Protein AF-A0A210R2Z9-F1 (afdb_monomer)

Solvent-accessible surface area (backbone atoms only — not comparable to full-atom values): 6182 Å² total; per-residue (Å²): 119,83,46,81,47,79,49,79,50,84,52,80,44,80,46,80,54,42,35,41,40,41,39,43,32,67,31,43,36,40,41,4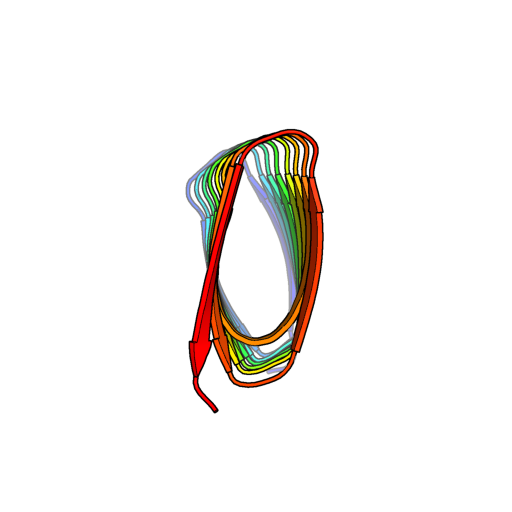2,39,45,37,40,39,41,41,40,30,61,28,41,40,40,39,40,42,40,42,40,40,39,40,40,30,63,29,44,38,39,39,40,38,41,37,40,40,40,41,41,30,63,30,44,38,40,40,40,38,38,40,41,41,40,40,39,30,56,31,40,38,40,38,40,38,45,34,44,40,38,40,39,31,51,33,41,38,41,38,39,35,32,85,49,82,45,79,49,67,76,65,45,81,45,80,46,77,54,131

Foldseek 3Di:
DADEDEDEDADEDEDDDEHEYEYEYAEEYEYEYEYEYEYEYAEEYDYDYEYEYEYEYAEEYDDDYEEEYEYEYAYEYADDYEYEYEYEYAEEYHDEYEYEYEYEYAEEYDDEYEDYYDYDYNYYDDYDYDD

Mean predicted aligned error: 5.9 Å

Secondary structure (DSSP, 8-state):
--EEEEEEESS-EEEEEEEEEEEEESS-EEEEEEEEEEEEESS-EEEEEEEEEEEEESS-EEEEEEEEEEEEESS-EEEEEEEEEEEEESS-EEEEEEEEEEEEESSEEEEEEEEEEEEEESSEEEEEEE-

Organism: Mizuhopecten yessoensis (NCBI:txid6573)

Nearest PDB structures (foldseek):
  4opw-assembly2_B  TM=4.177E-01  e=5.228E+00  Parabacteroides merdae ATCC 43184

Sequence (131 aa):
MVGWVFILTADIIHIFMLGWVSILTEDIIHIFMLGWVSILTEDIIHSFMLGWVSILTEDIIHIFMVGLVFILTEDTIHIFMVGWVFILTEDIVHIFMVGLVSILTEDIIHIFMVRWVSILTEEIIHIFMVR

pLDDT: mean 84.43, std 6.87, range [45.28, 92.56]

Structure (mmCIF, N/CA/C/O backbone):
data_AF-A0A210R2Z9-F1
#
_entry.id   AF-A0A210R2Z9-F1
#
loop_
_atom_site.group_PDB
_atom_site.id
_atom_site.type_symbol
_atom_site.label_atom_id
_atom_site.label_alt_id
_atom_site.label_comp_id
_atom_site.label_asym_id
_atom_site.label_entity_id
_atom_site.label_seq_id
_atom_site.pdbx_PDB_ins_code
_atom_site.Cartn_x
_atom_site.Cartn_y
_atom_site.Cartn_z
_atom_site.occupancy
_atom_site.B_iso_or_equiv
_atom_site.auth_seq_id
_atom_site.auth_comp_id
_atom_site.auth_asym_id
_atom_site.auth_atom_id
_atom_site.pdbx_PDB_model_num
ATOM 1 N N . MET A 1 1 ? 16.413 -5.250 -19.872 1.00 45.28 1 MET A N 1
ATOM 2 C CA . MET A 1 1 ? 17.478 -4.758 -18.974 1.00 45.28 1 MET A CA 1
ATOM 3 C C . MET A 1 1 ? 16.998 -4.983 -17.556 1.00 45.28 1 MET A C 1
ATOM 5 O O . MET A 1 1 ? 15.884 -4.577 -17.272 1.00 45.28 1 MET A O 1
ATOM 9 N N . VAL A 1 2 ? 17.776 -5.675 -16.723 1.00 51.97 2 VAL A N 1
ATOM 10 C CA . VAL A 1 2 ? 17.553 -5.694 -15.270 1.00 51.97 2 VAL A CA 1
ATOM 11 C C . VAL A 1 2 ? 18.365 -4.525 -14.728 1.00 51.97 2 VAL A C 1
ATOM 13 O O . VAL A 1 2 ? 19.589 -4.541 -14.841 1.00 51.97 2 VAL A O 1
ATOM 16 N N . GLY A 1 3 ? 17.685 -3.476 -14.274 1.00 64.12 3 GLY A N 1
ATOM 17 C CA . GLY A 1 3 ? 18.310 -2.274 -13.723 1.00 64.12 3 GLY A CA 1
ATOM 18 C C . GLY A 1 3 ? 18.114 -2.184 -12.214 1.00 64.12 3 GLY A C 1
ATOM 19 O O . GLY A 1 3 ? 17.105 -2.662 -11.696 1.00 64.12 3 GLY A O 1
ATOM 20 N N . TRP A 1 4 ? 19.084 -1.567 -11.542 1.00 75.06 4 TRP A N 1
ATOM 21 C CA . TRP A 1 4 ? 18.956 -1.060 -10.179 1.00 75.06 4 TRP A CA 1
ATOM 22 C C . TRP A 1 4 ? 18.870 0.457 -10.271 1.00 75.06 4 TRP A C 1
ATOM 24 O O . TRP A 1 4 ? 19.722 1.072 -10.915 1.00 75.06 4 TRP A O 1
ATOM 34 N N . VAL A 1 5 ? 17.848 1.047 -9.661 1.00 78.69 5 VAL A N 1
ATOM 35 C CA . VAL A 1 5 ? 17.663 2.500 -9.634 1.00 78.69 5 VAL A CA 1
ATOM 36 C C . VAL A 1 5 ? 17.379 2.938 -8.201 1.00 78.69 5 VAL A C 1
ATOM 38 O O . VAL A 1 5 ? 16.542 2.345 -7.520 1.00 78.69 5 VAL A O 1
ATOM 41 N N . PHE A 1 6 ? 18.097 3.972 -7.766 1.00 81.25 6 PHE A N 1
ATOM 42 C CA . PHE A 1 6 ? 17.870 4.688 -6.515 1.00 81.25 6 PHE A CA 1
ATOM 43 C C . PHE A 1 6 ? 17.577 6.151 -6.849 1.00 81.25 6 PHE A C 1
ATOM 45 O O . PHE A 1 6 ? 18.332 6.756 -7.614 1.00 81.25 6 PHE A O 1
ATOM 52 N N . ILE A 1 7 ? 16.481 6.693 -6.319 1.00 79.50 7 ILE A N 1
ATOM 53 C CA . ILE A 1 7 ? 16.015 8.060 -6.588 1.00 79.50 7 ILE A CA 1
ATOM 54 C C . ILE A 1 7 ? 15.794 8.778 -5.254 1.00 79.50 7 ILE A C 1
ATOM 56 O O . ILE A 1 7 ? 15.165 8.219 -4.358 1.00 79.50 7 ILE A O 1
ATOM 60 N N . LEU A 1 8 ? 16.314 10.007 -5.163 1.00 76.56 8 LEU A N 1
ATOM 61 C CA . LEU A 1 8 ? 16.109 10.948 -4.062 1.00 76.56 8 LEU A CA 1
ATOM 62 C C . LEU A 1 8 ? 15.778 12.323 -4.652 1.00 76.56 8 LEU A C 1
ATOM 64 O O . LEU A 1 8 ? 16.665 12.941 -5.247 1.00 76.56 8 LEU A O 1
ATOM 68 N N . THR A 1 9 ? 14.529 12.777 -4.532 1.00 73.31 9 THR A N 1
ATOM 69 C CA . THR A 1 9 ? 14.072 14.072 -5.078 1.00 73.31 9 THR A CA 1
ATOM 70 C C . THR A 1 9 ? 12.947 14.686 -4.244 1.00 73.31 9 THR A C 1
ATOM 72 O O . THR A 1 9 ? 12.256 13.966 -3.524 1.00 73.31 9 THR A O 1
ATOM 75 N N . ALA A 1 10 ? 12.753 15.996 -4.413 1.00 68.31 10 ALA A N 1
ATOM 76 C CA . ALA A 1 10 ? 11.600 16.759 -3.934 1.00 68.31 10 ALA A CA 1
ATOM 77 C C . ALA A 1 10 ? 10.797 17.299 -5.144 1.00 68.31 10 ALA A C 1
ATOM 79 O O . ALA A 1 10 ? 10.711 18.503 -5.360 1.00 68.31 10 ALA A O 1
ATOM 80 N N . ASP A 1 11 ? 10.357 16.387 -6.019 1.00 78.19 11 ASP A N 1
ATOM 81 C CA . ASP A 1 11 ? 9.595 16.694 -7.236 1.00 78.19 11 ASP A CA 1
ATOM 82 C C . ASP A 1 11 ? 8.745 15.475 -7.653 1.00 78.19 11 ASP A C 1
ATOM 84 O O . ASP A 1 11 ? 8.976 14.351 -7.206 1.00 78.19 11 ASP A O 1
ATOM 88 N N . ILE A 1 12 ? 7.834 15.664 -8.618 1.00 80.50 12 ILE A N 1
ATOM 89 C CA . ILE A 1 12 ? 7.023 14.583 -9.204 1.00 80.50 12 ILE A CA 1
ATOM 90 C C . ILE A 1 12 ? 7.895 13.562 -9.951 1.00 80.50 12 ILE A C 1
ATOM 92 O O . ILE A 1 12 ? 8.551 13.882 -10.950 1.00 80.50 12 ILE A O 1
ATOM 96 N N . ILE A 1 13 ? 7.785 12.288 -9.568 1.00 80.50 13 ILE A N 1
ATOM 97 C CA . ILE A 1 13 ? 8.538 11.188 -10.179 1.00 80.50 13 ILE A CA 1
ATOM 98 C C . ILE A 1 13 ? 7.629 10.281 -11.017 1.00 80.50 13 ILE A C 1
ATOM 100 O O . ILE A 1 13 ? 6.585 9.815 -10.564 1.00 80.50 13 ILE A O 1
ATOM 104 N N . HIS A 1 14 ? 8.077 9.951 -12.233 1.00 81.44 14 HIS A N 1
ATOM 105 C CA . HIS A 1 14 ? 7.500 8.885 -13.056 1.00 81.44 14 HIS A CA 1
ATOM 106 C C . HIS A 1 14 ? 8.548 7.808 -13.334 1.00 81.44 14 HIS A C 1
ATOM 108 O O . HIS A 1 14 ? 9.609 8.099 -13.888 1.00 81.44 14 HIS A O 1
ATOM 114 N N . ILE A 1 15 ? 8.247 6.555 -12.991 1.00 81.19 15 ILE A N 1
ATOM 115 C CA . ILE A 1 15 ? 9.170 5.428 -13.172 1.00 81.19 15 ILE A CA 1
ATOM 116 C C . ILE A 1 15 ? 8.525 4.342 -14.026 1.00 81.19 15 ILE A C 1
ATOM 118 O O . ILE A 1 15 ? 7.437 3.856 -13.723 1.00 81.19 15 ILE A O 1
ATOM 122 N N . PHE A 1 16 ? 9.249 3.917 -15.064 1.00 83.69 16 PHE A N 1
ATOM 123 C CA . PHE A 1 16 ? 8.913 2.765 -15.897 1.00 83.69 16 PHE A CA 1
ATOM 124 C C . PHE A 1 16 ? 10.133 1.854 -16.031 1.00 83.69 16 PHE A C 1
ATOM 126 O O . PHE A 1 16 ? 11.059 2.183 -16.773 1.00 83.69 16 PHE A O 1
ATOM 133 N N . MET A 1 17 ? 10.177 0.726 -15.315 1.00 78.88 17 MET A N 1
ATOM 134 C CA . MET A 1 17 ? 11.341 -0.173 -15.360 1.00 78.88 17 MET A CA 1
ATOM 135 C C . MET A 1 17 ? 10.992 -1.660 -15.166 1.00 78.88 17 MET A C 1
ATOM 137 O O . MET A 1 17 ? 9.903 -2.056 -14.750 1.00 78.88 17 MET A O 1
ATOM 141 N N . LEU A 1 18 ? 11.984 -2.502 -15.466 1.00 82.00 18 LEU A N 1
ATOM 142 C CA . LEU A 1 18 ? 12.020 -3.923 -15.133 1.00 82.00 18 LEU A CA 1
ATOM 143 C C . LEU A 1 18 ? 13.199 -4.171 -14.186 1.00 82.00 18 LEU A C 1
ATOM 145 O O . LEU A 1 18 ? 14.346 -3.873 -14.530 1.00 82.00 18 LEU A O 1
ATOM 149 N N . GLY A 1 19 ? 12.928 -4.730 -13.009 1.00 83.50 19 GLY A N 1
ATOM 150 C CA . GLY A 1 19 ? 13.953 -4.994 -11.999 1.00 83.50 19 GLY A CA 1
ATOM 151 C C . GLY A 1 19 ? 13.636 -4.377 -10.643 1.00 83.50 19 GLY A C 1
ATOM 152 O O . GLY A 1 19 ? 12.510 -4.492 -10.166 1.00 83.50 19 GLY A O 1
ATOM 153 N N . TRP A 1 20 ? 14.656 -3.800 -10.011 1.00 84.81 20 TRP A N 1
ATOM 154 C CA . TRP A 1 20 ? 14.604 -3.328 -8.629 1.00 84.81 20 TRP A CA 1
ATOM 155 C C . TRP A 1 20 ? 14.677 -1.805 -8.565 1.00 84.81 20 TRP A C 1
ATOM 157 O O . TRP A 1 20 ? 15.543 -1.193 -9.198 1.00 84.81 20 TRP A O 1
ATOM 167 N N . VAL A 1 21 ? 13.794 -1.208 -7.768 1.00 84.62 21 VAL A N 1
ATOM 168 C CA . VAL A 1 21 ? 13.733 0.240 -7.538 1.00 84.62 21 VAL A CA 1
ATOM 169 C C . VAL A 1 21 ? 13.587 0.524 -6.045 1.00 84.62 21 VAL A C 1
ATOM 171 O O . VAL A 1 21 ? 12.811 -0.136 -5.353 1.00 84.62 21 VAL A O 1
ATOM 174 N N . SER A 1 22 ? 14.333 1.517 -5.566 1.00 86.00 22 SER A N 1
ATOM 175 C CA . SER A 1 22 ? 14.165 2.112 -4.239 1.00 86.00 22 SER A CA 1
ATOM 176 C C . SER A 1 22 ? 14.000 3.623 -4.385 1.00 86.00 22 SER A C 1
ATOM 178 O O . SER A 1 22 ? 14.778 4.256 -5.106 1.00 86.00 22 SER A O 1
ATOM 180 N N . ILE A 1 23 ? 12.969 4.182 -3.754 1.00 81.94 23 ILE A N 1
ATOM 181 C CA . ILE A 1 23 ? 12.598 5.597 -3.869 1.00 81.94 23 ILE A CA 1
ATOM 182 C C . ILE A 1 23 ? 12.451 6.180 -2.470 1.00 81.94 23 ILE A C 1
ATOM 184 O O . ILE A 1 23 ? 11.783 5.585 -1.624 1.00 81.94 23 ILE A O 1
ATOM 188 N N . LEU A 1 24 ? 13.060 7.346 -2.272 1.00 81.81 24 LEU A N 1
ATOM 189 C CA . LEU A 1 24 ? 12.847 8.222 -1.129 1.00 81.81 24 LEU A CA 1
ATOM 190 C C . LEU A 1 24 ? 12.459 9.607 -1.657 1.00 81.81 24 LEU A C 1
ATOM 192 O O . LEU A 1 24 ? 13.229 10.190 -2.421 1.00 81.81 24 LEU A O 1
ATOM 196 N N . THR A 1 25 ? 11.282 10.119 -1.306 1.00 74.62 25 THR A N 1
ATOM 197 C CA . THR A 1 25 ? 10.808 11.417 -1.820 1.00 74.62 25 THR A CA 1
ATOM 198 C C . THR A 1 25 ? 9.748 12.051 -0.928 1.00 74.62 25 THR A C 1
ATOM 200 O O . THR A 1 25 ? 9.008 11.344 -0.256 1.00 74.62 25 THR A O 1
ATOM 203 N N . GLU A 1 26 ? 9.659 13.372 -0.959 1.00 73.56 26 GLU A N 1
ATOM 204 C CA . GLU A 1 26 ? 8.656 14.174 -0.246 1.00 73.56 26 GLU A CA 1
ATOM 205 C C . GLU A 1 26 ? 7.500 14.590 -1.188 1.00 73.56 26 GLU A C 1
ATOM 207 O O . GLU A 1 26 ? 6.853 15.590 -0.929 1.00 73.56 26 GLU A O 1
ATOM 212 N N . ASP A 1 27 ? 7.276 13.875 -2.308 1.00 78.19 27 ASP A N 1
ATOM 213 C CA . ASP A 1 27 ? 6.347 14.289 -3.378 1.00 78.19 27 ASP A CA 1
ATOM 214 C C . ASP A 1 27 ? 5.603 13.127 -4.070 1.00 78.19 27 ASP A C 1
ATOM 216 O O . ASP A 1 27 ? 5.859 11.943 -3.849 1.00 78.19 27 ASP A O 1
ATOM 220 N N . ILE A 1 28 ? 4.711 13.480 -5.007 1.00 81.50 28 ILE A N 1
ATOM 221 C CA . ILE A 1 28 ? 3.870 12.556 -5.780 1.00 81.50 28 ILE A CA 1
ATOM 222 C C . ILE A 1 28 ? 4.684 11.590 -6.658 1.00 81.50 28 ILE A C 1
ATOM 224 O O . ILE A 1 28 ? 5.413 11.986 -7.579 1.00 81.50 28 ILE A O 1
ATOM 228 N N . ILE A 1 29 ? 4.414 10.293 -6.501 1.00 82.00 29 ILE A N 1
ATOM 229 C CA . ILE A 1 29 ? 5.065 9.217 -7.255 1.00 82.00 29 ILE A CA 1
ATOM 230 C C . ILE A 1 29 ? 4.081 8.460 -8.149 1.00 82.00 29 ILE A C 1
ATOM 232 O O . ILE A 1 29 ? 3.046 7.971 -7.699 1.00 82.00 29 ILE A O 1
ATOM 236 N N . HIS A 1 30 ? 4.470 8.252 -9.410 1.00 83.38 30 HIS A N 1
ATOM 237 C CA . HIS A 1 30 ? 3.812 7.326 -10.332 1.00 83.38 30 HIS A CA 1
ATOM 238 C C . HIS A 1 30 ? 4.769 6.214 -10.765 1.00 83.38 30 HIS A C 1
ATOM 240 O O . HIS A 1 30 ? 5.814 6.468 -11.371 1.00 83.38 30 HIS A O 1
ATOM 246 N N . ILE A 1 31 ? 4.401 4.959 -10.505 1.00 82.75 31 ILE A N 1
ATOM 247 C CA . ILE A 1 31 ? 5.243 3.797 -10.818 1.00 82.75 31 ILE A CA 1
ATOM 248 C C . ILE A 1 31 ? 4.500 2.805 -11.702 1.00 82.75 31 ILE A C 1
ATOM 250 O O . ILE A 1 31 ? 3.395 2.371 -11.386 1.00 82.75 31 ILE A O 1
ATOM 254 N N . PHE A 1 32 ? 5.170 2.371 -12.767 1.00 84.88 32 PHE A N 1
ATOM 255 C CA . PHE A 1 32 ? 4.788 1.217 -13.567 1.00 84.88 32 PHE A CA 1
ATOM 256 C C . PHE A 1 32 ? 5.959 0.234 -13.652 1.00 84.88 32 PHE A C 1
ATOM 258 O O . PHE A 1 32 ? 6.984 0.548 -14.263 1.00 84.88 32 PHE A O 1
ATOM 265 N N . MET A 1 33 ? 5.841 -0.960 -13.062 1.00 81.94 33 MET A N 1
ATOM 266 C CA . MET A 1 33 ? 6.969 -1.903 -13.052 1.00 81.94 33 MET A CA 1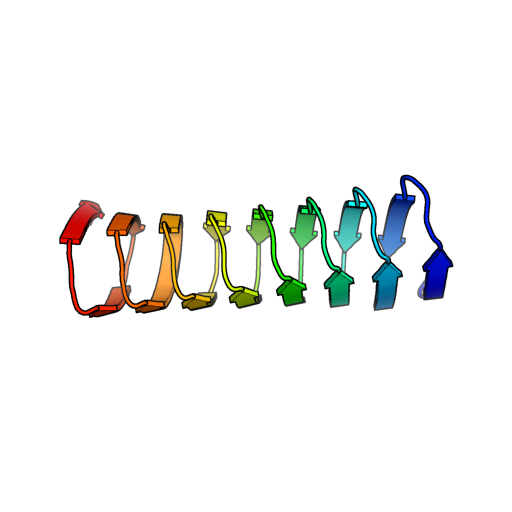
ATOM 267 C C . MET A 1 33 ? 6.606 -3.384 -13.095 1.00 81.94 33 MET A C 1
ATOM 269 O O . MET A 1 33 ? 5.576 -3.841 -12.596 1.00 81.94 33 MET A O 1
ATOM 273 N N . LEU A 1 34 ? 7.590 -4.148 -13.576 1.00 84.19 34 LEU A N 1
ATOM 274 C CA . LEU A 1 34 ? 7.739 -5.578 -13.328 1.00 84.19 34 LEU A CA 1
ATOM 275 C C . LEU A 1 34 ? 8.949 -5.820 -12.415 1.00 84.19 34 LEU A C 1
ATOM 277 O O . LEU A 1 34 ? 10.089 -5.618 -12.843 1.00 84.19 34 LEU A O 1
ATOM 281 N N . GLY A 1 35 ? 8.724 -6.296 -11.191 1.00 86.12 35 GLY A N 1
ATOM 282 C CA . GLY A 1 35 ? 9.808 -6.639 -10.270 1.00 86.12 35 GLY A CA 1
ATOM 283 C C . GLY A 1 35 ? 9.550 -6.230 -8.825 1.00 86.12 35 GLY A C 1
ATOM 284 O O . GLY A 1 35 ? 8.481 -6.504 -8.286 1.00 86.12 35 GLY A O 1
ATOM 285 N N . TRP A 1 36 ? 10.568 -5.651 -8.192 1.00 86.12 36 TRP A N 1
ATOM 286 C CA . TRP A 1 36 ? 10.587 -5.346 -6.762 1.00 86.12 36 TRP A CA 1
ATOM 287 C C . TRP A 1 36 ? 10.708 -3.841 -6.556 1.00 86.12 36 TRP A C 1
ATOM 289 O O . TRP A 1 36 ? 11.571 -3.203 -7.164 1.00 86.12 36 TRP A O 1
ATOM 299 N N . VAL A 1 37 ? 9.863 -3.282 -5.695 1.00 85.75 37 VAL A N 1
ATOM 300 C CA . VAL A 1 37 ? 9.873 -1.853 -5.370 1.00 85.75 37 VAL A CA 1
ATOM 301 C C . VAL A 1 37 ? 9.814 -1.658 -3.860 1.00 85.75 37 VAL A C 1
ATOM 303 O O . VAL A 1 37 ? 9.012 -2.293 -3.177 1.00 85.75 37 VAL A O 1
ATOM 306 N N . SER A 1 38 ? 10.655 -0.756 -3.362 1.00 86.75 38 SER A N 1
ATOM 307 C CA . SER A 1 38 ? 10.565 -0.193 -2.016 1.00 86.75 38 SER A CA 1
ATOM 308 C C . SER A 1 38 ? 10.345 1.312 -2.126 1.00 86.75 38 SER A C 1
ATOM 310 O O . SER A 1 38 ? 11.088 1.978 -2.848 1.00 86.75 38 SER A O 1
ATOM 312 N N . ILE A 1 39 ? 9.352 1.839 -1.417 1.00 83.00 39 ILE A N 1
ATOM 313 C CA . ILE A 1 39 ? 9.012 3.267 -1.423 1.00 83.00 39 ILE A CA 1
ATOM 314 C C . ILE A 1 39 ? 8.961 3.767 0.013 1.00 83.00 39 ILE A C 1
ATOM 316 O O . ILE A 1 39 ? 8.317 3.138 0.853 1.00 83.00 39 ILE A O 1
ATOM 320 N N . LEU A 1 40 ? 9.630 4.887 0.260 1.00 82.06 40 LEU A N 1
ATOM 321 C CA . LEU A 1 40 ? 9.452 5.717 1.441 1.00 82.06 40 LEU A CA 1
ATOM 322 C C . LEU A 1 40 ? 9.070 7.123 0.973 1.00 82.06 40 LEU A C 1
ATOM 324 O O . LEU A 1 40 ? 9.822 7.719 0.198 1.00 82.06 40 LEU A O 1
ATOM 328 N N . THR A 1 41 ? 7.911 7.628 1.388 1.00 77.69 41 THR A N 1
ATOM 329 C CA . THR A 1 41 ? 7.469 8.966 0.978 1.00 77.69 41 THR A CA 1
ATOM 330 C C . THR A 1 41 ? 6.515 9.633 1.954 1.00 77.69 41 THR A C 1
ATOM 332 O O . THR A 1 41 ? 5.716 8.956 2.586 1.00 77.69 41 THR A O 1
ATOM 335 N N . GLU A 1 42 ? 6.581 10.953 2.042 1.00 74.62 42 GLU A N 1
ATOM 336 C CA . GLU A 1 42 ? 5.683 11.781 2.859 1.00 74.62 42 GLU A CA 1
ATOM 337 C C . GLU A 1 42 ? 4.458 12.272 2.060 1.00 74.62 42 GLU A C 1
ATOM 339 O O . GLU A 1 42 ? 3.875 13.282 2.417 1.00 74.62 42 GLU A O 1
ATOM 344 N N . ASP A 1 43 ? 4.114 11.625 0.935 1.00 80.38 43 ASP A N 1
ATOM 345 C CA . ASP A 1 43 ? 3.142 12.174 -0.020 1.00 80.38 43 ASP A CA 1
ATOM 346 C C . ASP A 1 43 ? 2.441 11.082 -0.877 1.00 80.38 43 ASP A C 1
ATOM 348 O O . ASP A 1 43 ? 2.559 9.877 -0.636 1.00 80.38 43 ASP A O 1
ATOM 352 N N . ILE A 1 44 ? 1.698 11.473 -1.921 1.00 81.19 44 ILE A N 1
ATOM 353 C CA . ILE A 1 44 ? 0.808 10.561 -2.677 1.00 81.19 44 ILE A CA 1
ATOM 354 C C . ILE A 1 44 ? 1.543 9.535 -3.571 1.00 81.19 44 ILE A C 1
ATOM 356 O O . ILE A 1 44 ? 2.279 9.888 -4.501 1.00 81.19 44 ILE A O 1
ATOM 360 N N . ILE A 1 45 ? 1.186 8.246 -3.452 1.00 82.50 45 ILE A N 1
ATOM 361 C CA . ILE A 1 45 ? 1.672 7.169 -4.343 1.00 82.50 45 ILE A CA 1
ATOM 362 C C . ILE A 1 45 ? 0.572 6.624 -5.258 1.00 82.50 45 ILE A C 1
ATOM 364 O O . ILE A 1 45 ? -0.463 6.140 -4.803 1.00 82.50 45 ILE A O 1
ATOM 368 N N . HIS A 1 46 ? 0.877 6.534 -6.554 1.00 84.56 46 HIS A N 1
ATOM 369 C CA . HIS A 1 46 ? 0.147 5.710 -7.517 1.00 84.56 46 HIS A CA 1
ATOM 370 C C . HIS A 1 46 ? 1.052 4.622 -8.098 1.00 84.56 46 HIS A C 1
ATOM 372 O O . HIS A 1 46 ? 2.075 4.905 -8.727 1.00 84.56 46 HIS A O 1
ATOM 378 N N . SER A 1 47 ? 0.663 3.355 -7.945 1.00 83.62 47 SER A N 1
ATOM 379 C CA . SER A 1 47 ? 1.464 2.230 -8.438 1.00 83.62 47 SER A CA 1
ATOM 380 C C . SER A 1 47 ? 0.662 1.227 -9.268 1.00 83.62 47 SER A C 1
ATOM 382 O O . SER A 1 47 ? -0.430 0.800 -8.896 1.00 83.62 47 SER A O 1
ATOM 384 N N . PHE A 1 48 ? 1.242 0.823 -10.400 1.00 87.75 48 PHE A N 1
ATOM 385 C CA . PHE A 1 48 ? 0.802 -0.302 -11.217 1.00 87.75 48 PHE A CA 1
ATOM 386 C C . PHE A 1 48 ? 1.932 -1.325 -11.331 1.00 87.75 48 PHE A C 1
ATOM 388 O O . PHE A 1 48 ? 2.995 -1.041 -11.889 1.00 87.75 48 PHE A O 1
ATOM 395 N N . MET A 1 49 ? 1.718 -2.523 -10.790 1.00 85.81 49 MET A N 1
ATOM 396 C CA . MET A 1 49 ? 2.833 -3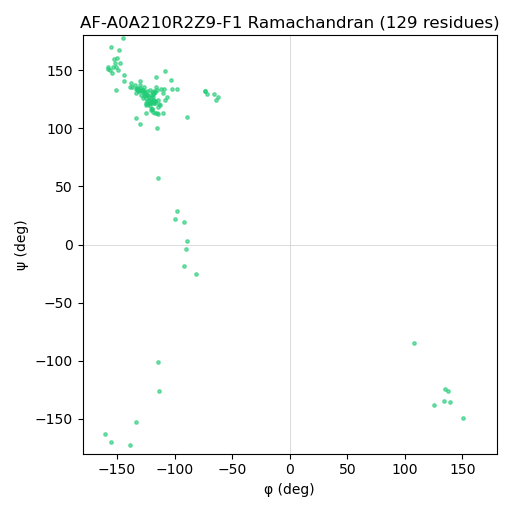.405 -10.453 1.00 85.81 49 MET A CA 1
ATOM 397 C C . MET A 1 49 ? 2.540 -4.891 -10.692 1.00 85.81 49 MET A C 1
ATOM 399 O O . MET A 1 49 ? 1.470 -5.404 -10.362 1.00 85.81 49 MET A O 1
ATOM 403 N N . LEU A 1 50 ? 3.542 -5.619 -11.195 1.00 87.75 50 LEU A N 1
ATOM 404 C CA . LEU A 1 50 ? 3.607 -7.085 -11.141 1.00 87.75 50 LEU A CA 1
ATOM 405 C C . LEU A 1 50 ? 4.870 -7.497 -10.370 1.00 87.75 50 LEU A C 1
ATOM 407 O O . LEU A 1 50 ? 5.982 -7.218 -10.820 1.00 87.75 50 LEU A O 1
ATOM 411 N N . GLY A 1 51 ? 4.715 -8.163 -9.221 1.00 89.19 51 GLY A N 1
ATOM 412 C CA . GLY A 1 51 ? 5.846 -8.607 -8.393 1.00 89.19 51 GLY A CA 1
ATOM 413 C C . GLY A 1 51 ? 5.690 -8.341 -6.895 1.00 89.19 51 GLY A C 1
ATOM 414 O O . GLY A 1 51 ? 4.735 -8.822 -6.292 1.00 89.19 51 GLY A O 1
ATOM 415 N N . TRP A 1 52 ? 6.647 -7.633 -6.293 1.00 88.56 52 TRP A N 1
ATOM 416 C CA . TRP A 1 52 ? 6.686 -7.357 -4.852 1.00 88.56 52 TRP A CA 1
ATOM 417 C C . TRP A 1 52 ? 6.814 -5.860 -4.581 1.00 88.56 52 TRP A C 1
ATOM 419 O O . TRP A 1 52 ? 7.639 -5.188 -5.204 1.00 88.56 52 TRP A O 1
ATOM 429 N N . VAL A 1 53 ? 6.027 -5.352 -3.636 1.00 88.06 53 VAL A N 1
ATOM 430 C CA . VAL A 1 53 ? 6.032 -3.943 -3.229 1.00 88.06 53 VAL A CA 1
ATOM 431 C C . VAL A 1 53 ? 6.054 -3.836 -1.707 1.00 88.06 53 VAL A C 1
ATOM 433 O O . VAL A 1 53 ? 5.282 -4.507 -1.023 1.00 88.06 53 VAL A O 1
ATOM 436 N N . SER A 1 54 ? 6.925 -2.968 -1.197 1.00 89.44 54 SER A N 1
ATOM 437 C CA . SER A 1 54 ? 6.907 -2.485 0.183 1.00 89.44 54 SER A CA 1
ATOM 438 C C . SER A 1 54 ? 6.762 -0.970 0.170 1.00 89.44 54 SER A C 1
ATOM 440 O O . SER A 1 54 ? 7.556 -0.292 -0.485 1.00 89.44 54 SER A O 1
ATOM 442 N N . ILE A 1 55 ? 5.767 -0.448 0.881 1.00 86.50 55 ILE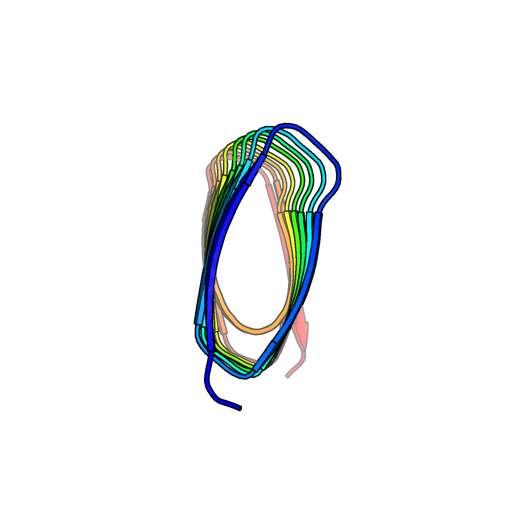 A N 1
ATOM 443 C CA . ILE A 1 55 ? 5.487 0.988 0.965 1.00 86.50 55 ILE A CA 1
ATOM 444 C C . ILE A 1 55 ? 5.445 1.405 2.430 1.00 86.50 55 ILE A C 1
ATOM 446 O O . ILE A 1 55 ? 4.768 0.765 3.234 1.00 86.50 55 ILE A O 1
ATOM 450 N N . LEU A 1 56 ? 6.169 2.478 2.737 1.00 84.94 56 LEU A N 1
ATOM 451 C CA . LEU A 1 56 ? 6.038 3.255 3.960 1.00 84.94 56 LEU A CA 1
ATOM 452 C C . LEU A 1 56 ? 5.689 4.693 3.572 1.00 84.94 56 LEU A C 1
ATOM 454 O O . LEU A 1 56 ? 6.425 5.292 2.785 1.00 84.94 56 LEU A O 1
ATOM 458 N N . THR A 1 57 ? 4.576 5.222 4.075 1.00 79.69 57 THR A N 1
ATOM 459 C CA . THR A 1 57 ? 4.169 6.595 3.755 1.00 79.69 57 THR A CA 1
ATOM 460 C C . THR A 1 57 ? 3.266 7.237 4.792 1.00 79.69 57 THR A C 1
ATOM 462 O O . THR A 1 57 ? 2.492 6.545 5.442 1.00 79.69 57 THR A O 1
ATOM 465 N N . GLU A 1 58 ? 3.354 8.553 4.918 1.00 78.06 58 GLU A N 1
ATOM 466 C CA . GLU A 1 58 ? 2.522 9.380 5.802 1.00 78.06 58 GLU A CA 1
ATOM 467 C C . GLU A 1 58 ? 1.351 10.028 5.039 1.00 78.06 58 GLU A C 1
ATOM 469 O O . GLU A 1 58 ? 0.964 11.137 5.367 1.00 78.06 58 GLU A O 1
ATOM 474 N N . ASP A 1 59 ? 0.857 9.399 3.960 1.00 82.81 59 ASP A N 1
ATOM 475 C CA . ASP A 1 59 ? -0.162 10.018 3.105 1.00 82.81 59 ASP A CA 1
ATOM 476 C C . ASP A 1 59 ? -0.942 8.993 2.239 1.00 82.81 59 ASP A C 1
ATOM 478 O O . ASP A 1 59 ? -0.950 7.782 2.484 1.00 82.81 59 ASP A O 1
ATOM 482 N N . ILE A 1 60 ? -1.628 9.461 1.189 1.00 83.88 60 ILE A N 1
ATOM 483 C CA . ILE A 1 60 ? -2.556 8.650 0.379 1.00 83.88 60 ILE A CA 1
ATOM 484 C C . ILE A 1 60 ? -1.866 7.643 -0.563 1.00 83.88 60 ILE A C 1
ATOM 486 O O . ILE A 1 60 ? -1.063 7.989 -1.437 1.00 83.88 60 ILE A O 1
ATOM 490 N N . ILE A 1 61 ? -2.340 6.390 -0.539 1.00 85.38 61 ILE A N 1
ATOM 491 C CA . ILE A 1 61 ? -1.847 5.309 -1.409 1.00 85.38 61 ILE A CA 1
ATOM 492 C C . ILE A 1 61 ? -2.918 4.766 -2.354 1.00 85.38 61 ILE A C 1
ATOM 494 O O . ILE A 1 61 ? -3.982 4.317 -1.931 1.00 85.38 61 ILE A O 1
ATOM 498 N N . HIS A 1 62 ? -2.568 4.654 -3.637 1.00 87.94 62 HIS A N 1
ATOM 499 C CA . HIS A 1 62 ? -3.322 3.901 -4.637 1.00 87.94 62 HIS A CA 1
ATOM 500 C C . HIS A 1 62 ? -2.464 2.799 -5.270 1.00 87.94 62 HIS A C 1
ATOM 502 O O . HIS A 1 62 ? -1.457 3.058 -5.939 1.00 87.94 62 H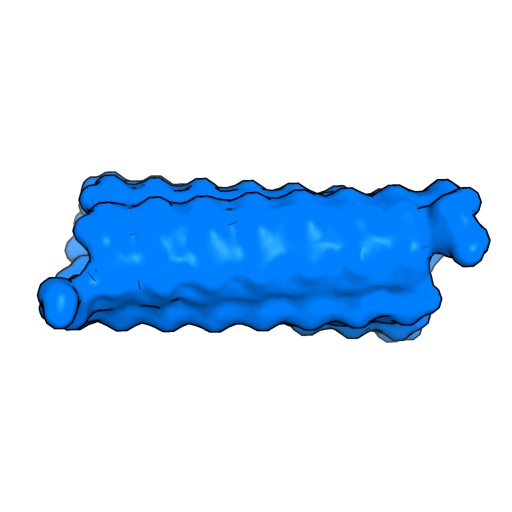IS A O 1
ATOM 508 N N . ILE A 1 63 ? -2.889 1.544 -5.110 1.00 87.38 63 ILE A N 1
ATOM 509 C CA . ILE A 1 63 ? -2.179 0.375 -5.644 1.00 87.38 63 ILE A CA 1
ATOM 510 C C . ILE A 1 63 ? -3.079 -0.428 -6.572 1.00 87.38 63 ILE A C 1
ATOM 512 O O . ILE A 1 63 ? -4.146 -0.899 -6.182 1.00 87.38 63 ILE A O 1
ATOM 516 N N . PHE A 1 64 ? -2.576 -0.680 -7.778 1.00 90.75 64 PHE A N 1
ATOM 517 C CA . PHE A 1 64 ? -3.070 -1.713 -8.674 1.00 90.75 64 PHE A CA 1
ATOM 518 C C . PHE A 1 64 ? -1.991 -2.783 -8.856 1.00 90.75 64 PHE A C 1
ATOM 520 O O . PHE A 1 64 ? -0.941 -2.521 -9.450 1.00 90.75 64 PHE A O 1
ATOM 527 N N . MET A 1 65 ? -2.225 -4.001 -8.357 1.00 89.31 65 MET A N 1
ATOM 528 C CA . MET A 1 65 ? -1.151 -4.995 -8.304 1.00 89.31 65 MET A CA 1
ATOM 529 C C . MET A 1 65 ? -1.564 -6.447 -8.559 1.00 89.31 65 MET A C 1
ATOM 531 O O . MET A 1 65 ? -2.609 -6.928 -8.131 1.00 89.31 65 MET A O 1
ATOM 535 N N . VAL A 1 66 ? -0.659 -7.191 -9.197 1.00 91.25 66 VAL A N 1
ATOM 536 C CA . VAL A 1 66 ? -0.604 -8.653 -9.120 1.00 91.25 66 VAL A CA 1
ATOM 537 C C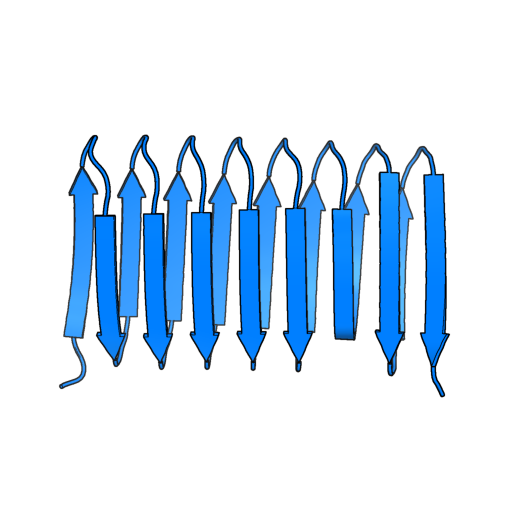 . VAL A 1 66 ? 0.671 -9.059 -8.375 1.00 91.25 66 VAL A C 1
ATOM 539 O O . VAL A 1 66 ? 1.775 -8.748 -8.823 1.00 91.25 66 VAL A O 1
ATOM 542 N N . GLY A 1 67 ? 0.545 -9.764 -7.250 1.00 92.06 67 GLY A N 1
ATOM 543 C CA . GLY A 1 67 ? 1.706 -10.253 -6.498 1.00 92.06 67 GLY A CA 1
ATOM 544 C C . GLY A 1 67 ? 1.598 -10.088 -4.988 1.00 92.06 67 GLY A C 1
ATOM 545 O O . GLY A 1 67 ? 0.659 -10.605 -4.388 1.00 92.06 67 GLY A O 1
ATOM 546 N N . LEU A 1 68 ? 2.590 -9.450 -4.370 1.00 90.62 68 LEU A N 1
ATOM 547 C CA . LEU A 1 68 ? 2.700 -9.317 -2.916 1.00 90.62 68 LEU A CA 1
ATOM 548 C C . LEU A 1 68 ? 2.956 -7.868 -2.517 1.00 90.62 68 LEU A C 1
ATOM 550 O O . LEU A 1 68 ? 3.812 -7.206 -3.102 1.00 90.62 68 LEU A O 1
ATOM 554 N N . VAL A 1 69 ? 2.200 -7.396 -1.528 1.00 91.00 69 VAL A N 1
ATOM 555 C CA . VAL A 1 69 ? 2.213 -6.005 -1.075 1.00 91.00 69 VAL A CA 1
ATOM 556 C C . VAL A 1 69 ? 2.282 -5.965 0.450 1.00 91.00 69 VAL A C 1
ATOM 558 O O . VAL A 1 69 ? 1.501 -6.633 1.132 1.00 91.00 69 VAL A O 1
ATOM 561 N N . PHE A 1 70 ? 3.214 -5.169 0.965 1.00 91.38 70 PHE A N 1
ATOM 562 C CA . PHE A 1 70 ? 3.294 -4.767 2.365 1.00 91.38 70 PHE A CA 1
ATOM 563 C C . PHE A 1 70 ? 3.163 -3.246 2.448 1.00 91.38 70 PHE A C 1
ATOM 565 O O . PHE A 1 70 ? 3.871 -2.535 1.730 1.00 91.38 70 PHE A O 1
ATOM 572 N N . ILE A 1 71 ? 2.263 -2.764 3.302 1.00 89.44 71 ILE A N 1
ATOM 573 C CA . ILE A 1 71 ? 2.001 -1.335 3.485 1.00 89.44 71 ILE A CA 1
ATOM 574 C C . ILE A 1 71 ? 2.020 -1.010 4.969 1.00 89.44 71 ILE A C 1
ATOM 576 O O . ILE A 1 71 ? 1.361 -1.687 5.762 1.00 89.44 71 ILE A O 1
ATOM 580 N N . LEU A 1 72 ? 2.752 0.047 5.296 1.00 87.12 72 LEU A N 1
ATOM 581 C CA . LEU A 1 72 ? 2.692 0.750 6.564 1.00 87.12 72 LEU A CA 1
ATOM 582 C C . LEU A 1 72 ? 2.386 2.223 6.269 1.00 87.12 72 LEU A C 1
ATOM 584 O O . LEU A 1 72 ? 3.116 2.837 5.491 1.00 87.12 72 LEU A O 1
ATOM 588 N N . THR A 1 73 ? 1.313 2.771 6.833 1.00 82.88 73 THR A N 1
ATOM 589 C CA . THR A 1 73 ? 0.947 4.175 6.597 1.00 82.88 73 THR A CA 1
ATOM 590 C C . THR A 1 73 ? 0.067 4.763 7.681 1.00 82.88 73 THR A C 1
ATOM 592 O O . THR A 1 73 ? -0.708 4.037 8.290 1.00 82.88 73 THR A O 1
ATOM 595 N N . GLU A 1 74 ? 0.153 6.068 7.893 1.00 81.31 74 GLU A N 1
ATOM 596 C CA . GLU A 1 74 ? -0.701 6.795 8.840 1.00 81.31 74 GLU A CA 1
ATOM 597 C C . GLU A 1 74 ? -2.005 7.313 8.197 1.00 81.31 74 GLU A C 1
ATOM 599 O O . GLU A 1 74 ? -2.807 7.931 8.880 1.00 81.31 74 GLU A O 1
ATOM 604 N N . ASP A 1 75 ? -2.258 7.003 6.916 1.00 83.94 75 ASP A N 1
ATOM 605 C CA . ASP A 1 75 ? -3.328 7.631 6.129 1.00 83.94 75 ASP A CA 1
ATOM 606 C C . ASP A 1 75 ? -4.114 6.657 5.225 1.00 83.94 75 ASP A C 1
ATOM 608 O O . ASP A 1 75 ? -3.985 5.428 5.266 1.00 83.94 75 ASP A O 1
ATOM 612 N N . THR A 1 76 ? -4.983 7.223 4.384 1.00 85.69 76 THR A N 1
ATOM 613 C CA . THR A 1 76 ? -5.937 6.495 3.546 1.00 85.69 76 THR A CA 1
ATOM 614 C C . THR A 1 76 ? -5.291 5.614 2.459 1.00 85.69 76 THR A C 1
ATOM 616 O O . THR A 1 76 ? -4.557 6.069 1.574 1.00 85.69 76 THR A O 1
ATOM 619 N N . ILE A 1 77 ? -5.719 4.346 2.395 1.00 87.50 77 ILE A N 1
ATOM 620 C CA . ILE A 1 77 ? -5.259 3.358 1.408 1.00 87.50 77 ILE A CA 1
ATOM 621 C C . ILE A 1 77 ? -6.381 2.878 0.479 1.00 87.50 77 ILE A C 1
ATOM 623 O O . ILE A 1 77 ? -7.442 2.439 0.922 1.00 87.50 77 ILE A O 1
ATOM 627 N N . HIS A 1 78 ? -6.084 2.806 -0.822 1.00 90.12 78 HIS A N 1
ATOM 628 C CA . HIS A 1 78 ? -6.905 2.142 -1.833 1.00 90.12 78 HIS A CA 1
ATOM 629 C C . HIS A 1 78 ? -6.123 1.052 -2.577 1.00 90.12 78 HIS A C 1
ATOM 631 O O . HIS A 1 78 ? -5.114 1.315 -3.236 1.00 90.12 78 HIS A O 1
ATOM 637 N N . ILE A 1 79 ? -6.623 -0.187 -2.536 1.00 88.88 79 ILE A N 1
ATOM 638 C CA . ILE A 1 79 ? -5.966 -1.346 -3.157 1.00 88.88 79 ILE A CA 1
ATOM 639 C C . ILE A 1 79 ? -6.917 -2.076 -4.088 1.00 88.88 79 ILE A C 1
ATOM 641 O O . ILE A 1 79 ? -7.987 -2.529 -3.689 1.00 88.88 79 ILE A O 1
ATOM 645 N N . PHE A 1 80 ? -6.458 -2.292 -5.316 1.00 92.06 80 PHE A N 1
ATOM 646 C CA . PHE A 1 80 ? -7.025 -3.248 -6.252 1.00 92.06 80 PHE A CA 1
ATOM 647 C C . PHE A 1 80 ? -5.985 -4.324 -6.564 1.00 92.06 80 PHE A C 1
ATOM 649 O O . PHE A 1 80 ? -4.953 -4.036 -7.178 1.00 92.06 80 PHE A O 1
ATOM 656 N N . MET A 1 81 ? -6.219 -5.571 -6.140 1.00 90.38 81 MET A N 1
ATOM 657 C CA . MET A 1 81 ? -5.142 -6.559 -6.173 1.00 90.38 81 MET A CA 1
ATOM 658 C C . MET A 1 81 ? -5.560 -8.022 -6.397 1.00 90.38 81 MET A C 1
ATOM 660 O O . MET A 1 81 ? -6.633 -8.486 -6.009 1.00 90.38 81 MET A O 1
ATOM 664 N N . VAL A 1 82 ? -4.651 -8.781 -7.022 1.00 91.69 82 VAL A N 1
ATOM 665 C CA . VAL A 1 82 ? -4.654 -10.252 -7.074 1.00 91.69 82 VAL A CA 1
ATOM 666 C C . VAL A 1 82 ? -3.367 -10.769 -6.434 1.00 91.69 82 VAL A C 1
ATOM 668 O O . VAL A 1 82 ? -2.276 -10.449 -6.902 1.00 91.69 82 VAL A O 1
ATOM 671 N N . GLY A 1 83 ? -3.459 -11.592 -5.388 1.00 92.50 83 GLY A N 1
ATOM 672 C CA . GLY A 1 83 ? -2.276 -12.030 -4.641 1.00 92.50 83 GLY A CA 1
ATOM 673 C C . GLY A 1 83 ? -2.426 -11.962 -3.126 1.00 92.50 83 GLY A C 1
ATOM 674 O O . GLY A 1 83 ? -3.401 -12.496 -2.598 1.00 92.50 83 GLY A O 1
ATOM 675 N N . TRP A 1 84 ? -1.427 -11.441 -2.411 1.00 92.25 84 TRP A N 1
ATOM 676 C CA . TRP A 1 84 ? -1.511 -11.294 -0.953 1.00 92.25 84 TRP A CA 1
ATOM 677 C C . TRP A 1 84 ? -1.128 -9.889 -0.514 1.00 92.25 84 TRP A C 1
ATOM 679 O O . TRP A 1 84 ? -0.157 -9.328 -1.020 1.00 92.25 84 TRP A O 1
ATOM 689 N N . VAL A 1 85 ? -1.853 -9.373 0.472 1.00 91.75 85 VAL A N 1
ATOM 690 C CA . VAL A 1 85 ? -1.595 -8.057 1.050 1.00 91.75 85 VAL A CA 1
ATOM 691 C C . VAL A 1 85 ? -1.523 -8.129 2.574 1.00 91.75 85 VAL A C 1
ATOM 693 O O . VAL A 1 85 ? -2.325 -8.816 3.215 1.00 91.75 85 VAL A O 1
ATOM 696 N N . PHE A 1 86 ? -0.549 -7.423 3.140 1.00 92.56 86 PHE A N 1
ATOM 697 C CA . PHE A 1 86 ? -0.488 -7.099 4.559 1.00 92.56 86 PHE A CA 1
ATOM 698 C C . PHE A 1 86 ? -0.504 -5.581 4.725 1.00 92.56 86 PHE A C 1
ATOM 700 O O . PHE A 1 86 ? 0.261 -4.887 4.053 1.00 92.56 86 PHE A O 1
ATOM 707 N N . ILE A 1 87 ? -1.363 -5.089 5.615 1.00 90.25 87 ILE A N 1
ATOM 708 C CA . ILE A 1 87 ? -1.548 -3.661 5.872 1.00 90.25 87 ILE A CA 1
ATOM 709 C C . ILE A 1 87 ? -1.488 -3.405 7.370 1.00 90.25 87 ILE A C 1
ATOM 711 O O . ILE A 1 87 ? -2.154 -4.101 8.141 1.00 90.25 87 ILE A O 1
ATOM 715 N N . LEU A 1 88 ? -0.723 -2.386 7.744 1.00 88.56 88 LEU A N 1
ATOM 716 C CA . LEU A 1 88 ? -0.794 -1.736 9.042 1.00 88.56 88 LEU A CA 1
ATOM 717 C C . LEU A 1 88 ? -1.049 -0.246 8.810 1.00 88.56 88 LEU A C 1
ATOM 719 O O . LEU A 1 88 ? -0.269 0.387 8.099 1.00 88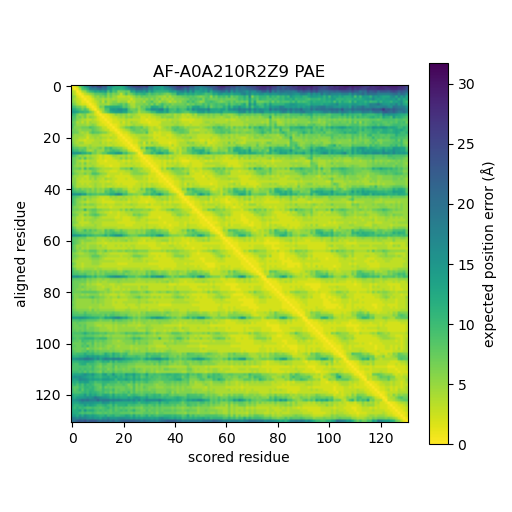.56 88 LEU A O 1
ATOM 723 N N . THR A 1 89 ? -2.145 0.289 9.343 1.00 84.69 89 THR A N 1
ATOM 724 C CA . THR A 1 89 ? -2.460 1.713 9.185 1.00 84.69 89 THR A CA 1
ATOM 725 C C . THR A 1 89 ? -3.267 2.292 10.329 1.00 84.69 8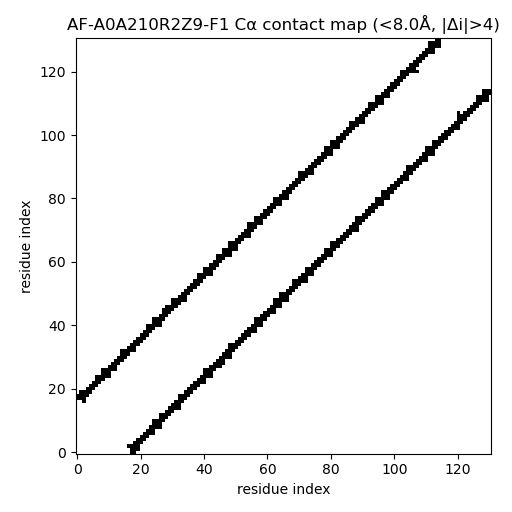9 THR A C 1
ATOM 727 O O . THR A 1 89 ? -4.013 1.561 10.964 1.00 84.69 89 THR A O 1
ATOM 730 N N . GLU A 1 90 ? -3.143 3.587 10.577 1.00 83.56 90 GLU A N 1
ATOM 731 C CA . GLU A 1 90 ? -3.939 4.286 11.588 1.00 83.56 90 GLU A CA 1
ATOM 732 C C . GLU A 1 90 ? -5.264 4.853 11.038 1.00 83.56 90 GLU A C 1
ATOM 734 O O . GLU A 1 90 ? -6.069 5.285 11.841 1.00 83.56 90 GLU A O 1
ATOM 739 N N . ASP A 1 91 ? -5.555 4.757 9.729 1.00 85.38 91 ASP A N 1
ATOM 740 C CA . ASP A 1 91 ? -6.724 5.412 9.097 1.00 85.38 91 ASP A CA 1
ATOM 741 C C . ASP A 1 91 ? -7.514 4.460 8.146 1.00 85.38 91 ASP A C 1
ATOM 743 O O . ASP A 1 91 ? -7.557 3.235 8.318 1.00 85.38 91 ASP A O 1
ATOM 747 N N . ILE A 1 92 ? -8.201 5.008 7.137 1.00 85.00 92 ILE A N 1
ATOM 748 C CA . ILE A 1 92 ? -9.167 4.336 6.268 1.00 85.00 92 ILE A CA 1
ATOM 749 C C . ILE A 1 92 ? -8.521 3.382 5.250 1.00 85.00 92 ILE A C 1
ATOM 751 O O . ILE A 1 92 ? -7.675 3.749 4.432 1.00 85.00 92 ILE A O 1
ATOM 755 N N . VAL A 1 93 ? -9.071 2.167 5.153 1.00 87.00 93 VAL A N 1
ATOM 756 C CA . VAL A 1 93 ? -8.647 1.144 4.186 1.00 87.00 93 VAL A CA 1
ATOM 757 C C . VAL A 1 93 ? -9.776 0.724 3.250 1.00 87.00 93 VAL A C 1
ATOM 759 O O . VAL A 1 93 ? -10.782 0.156 3.675 1.00 87.00 93 VAL A O 1
ATOM 762 N N . HIS A 1 94 ? -9.559 0.876 1.943 1.00 89.81 94 HIS A N 1
ATOM 763 C CA . HIS A 1 94 ? -10.418 0.344 0.886 1.00 89.81 94 HIS A CA 1
ATOM 764 C C . HIS A 1 94 ? -9.702 -0.734 0.073 1.00 89.81 94 HIS A C 1
ATOM 766 O O . HIS A 1 94 ? -8.683 -0.485 -0.573 1.00 89.81 94 HIS A O 1
ATOM 772 N N . ILE A 1 95 ? -10.262 -1.943 0.043 1.00 88.56 95 ILE A N 1
ATOM 773 C CA . ILE A 1 95 ? -9.656 -3.088 -0.641 1.00 88.56 95 ILE A CA 1
ATOM 774 C C . ILE A 1 95 ? -10.651 -3.770 -1.569 1.00 88.56 95 ILE A C 1
ATOM 776 O O . ILE A 1 95 ? -11.724 -4.205 -1.156 1.00 88.56 95 ILE A O 1
ATOM 780 N N . PHE A 1 96 ? -10.227 -3.969 -2.813 1.00 91.56 96 PHE A N 1
ATOM 781 C CA . PHE A 1 96 ? -10.819 -4.895 -3.765 1.00 91.56 96 PHE A CA 1
ATOM 782 C C . PHE A 1 96 ? -9.802 -5.993 -4.100 1.00 91.56 96 PHE A C 1
ATOM 784 O O . PHE A 1 96 ? -8.767 -5.724 -4.713 1.00 91.56 96 PHE A O 1
ATOM 791 N N . MET A 1 97 ? -10.078 -7.238 -3.699 1.00 89.06 97 MET A N 1
ATOM 792 C CA . MET A 1 97 ? -9.049 -8.282 -3.658 1.00 89.06 97 MET A CA 1
ATOM 793 C C . MET A 1 97 ? -9.497 -9.658 -4.163 1.00 89.06 97 MET A C 1
ATOM 795 O O . MET A 1 97 ? -10.543 -10.176 -3.785 1.00 89.06 97 MET A O 1
ATOM 799 N N . VAL A 1 98 ? -8.628 -10.341 -4.912 1.00 89.94 98 VAL A N 1
ATOM 800 C CA . VAL A 1 98 ? -8.704 -11.799 -5.127 1.00 89.94 98 VAL A CA 1
ATOM 801 C C . VAL A 1 98 ? -7.473 -12.459 -4.516 1.00 89.94 98 VAL A C 1
ATOM 803 O O . VAL A 1 98 ? -6.399 -12.465 -5.121 1.00 89.94 98 VAL A O 1
ATOM 806 N N . GLY A 1 99 ? -7.602 -13.034 -3.318 1.00 90.38 99 GLY A N 1
ATOM 807 C CA . GLY A 1 99 ? -6.443 -13.569 -2.609 1.00 90.38 99 GLY A CA 1
ATOM 808 C C . GLY A 1 99 ? -6.536 -13.556 -1.089 1.00 90.38 99 GLY A C 1
ATOM 809 O O . GLY A 1 99 ? -7.612 -13.736 -0.520 1.00 90.38 99 GLY A O 1
ATOM 810 N N . LEU A 1 100 ? -5.380 -13.410 -0.443 1.00 88.81 100 LEU A N 1
ATOM 811 C CA . LEU A 1 100 ? -5.285 -13.312 1.014 1.00 88.81 100 LEU A CA 1
ATOM 812 C C . LEU A 1 100 ? -5.062 -11.858 1.426 1.00 88.81 100 LEU A C 1
ATOM 814 O O . LEU A 1 100 ? -4.293 -11.143 0.789 1.00 88.81 100 LEU A O 1
ATOM 818 N N . VAL A 1 101 ? -5.690 -11.449 2.519 1.00 90.06 101 VAL A N 1
ATOM 819 C CA . VAL A 1 101 ? -5.479 -10.131 3.118 1.00 90.06 101 VAL A CA 1
ATOM 820 C C . VAL A 1 101 ? -5.382 -10.253 4.632 1.00 90.06 101 VAL A C 1
ATOM 822 O O . VAL A 1 101 ? -6.166 -10.970 5.258 1.00 90.06 101 VAL A O 1
ATOM 825 N N . SER A 1 102 ? -4.407 -9.549 5.200 1.00 90.56 102 SER A N 1
ATOM 826 C CA . SER A 1 102 ? -4.252 -9.327 6.633 1.00 90.56 102 SER A CA 1
ATOM 827 C C . SER A 1 102 ? -4.180 -7.829 6.898 1.00 90.56 102 SER A C 1
ATOM 829 O O . SER A 1 102 ? -3.374 -7.150 6.266 1.00 90.56 102 SER A O 1
ATOM 831 N N . ILE A 1 103 ? -4.997 -7.326 7.822 1.00 87.69 103 ILE A N 1
ATOM 832 C CA . ILE A 1 103 ? -5.068 -5.895 8.144 1.00 87.69 103 ILE A CA 1
ATOM 833 C C . ILE A 1 103 ? -5.028 -5.711 9.654 1.00 87.69 103 ILE A C 1
ATOM 835 O O . ILE A 1 103 ? -5.752 -6.397 10.380 1.00 87.69 103 ILE A O 1
ATOM 839 N N . LEU A 1 104 ? -4.201 -4.768 10.088 1.00 87.25 104 LEU A N 1
ATOM 840 C CA . LEU A 1 104 ? -4.260 -4.141 11.398 1.00 87.25 104 LEU A CA 1
ATOM 841 C C . LEU A 1 104 ? -4.539 -2.650 11.195 1.00 87.25 104 LEU A C 1
ATOM 843 O O . LEU A 1 104 ? -3.780 -2.002 10.478 1.00 87.25 104 LEU A O 1
ATOM 847 N N . THR A 1 105 ? -5.608 -2.121 11.784 1.00 83.00 105 THR A N 1
ATOM 848 C CA . THR A 1 105 ? -5.878 -0.677 11.733 1.00 83.00 105 THR A CA 1
ATOM 849 C C . THR A 1 105 ? -6.685 -0.175 12.907 1.00 83.00 105 THR A C 1
ATOM 851 O O . THR A 1 105 ? -7.445 -0.946 13.482 1.00 83.00 105 THR A O 1
ATOM 854 N N . GLU A 1 106 ? -6.527 1.091 13.267 1.00 83.56 106 GLU A N 1
ATOM 855 C CA . GLU A 1 106 ? -7.301 1.708 14.343 1.00 83.56 106 GLU A CA 1
ATOM 856 C C . GLU A 1 106 ? -8.699 2.162 13.870 1.00 83.56 106 GLU A C 1
ATOM 858 O O . GLU A 1 106 ? -9.639 2.034 14.647 1.00 83.56 106 GLU A O 1
ATOM 863 N N . ASP A 1 107 ? -8.896 2.451 12.574 1.00 85.12 107 ASP A N 1
ATOM 864 C CA . ASP A 1 107 ? -10.097 3.137 12.062 1.00 85.12 107 ASP A CA 1
ATOM 865 C C . ASP A 1 107 ? -10.998 2.266 11.141 1.00 85.12 107 ASP A C 1
ATOM 867 O O . ASP A 1 107 ? -11.494 1.195 11.513 1.00 85.12 107 ASP A O 1
ATOM 871 N N . ILE A 1 108 ? -11.306 2.737 9.924 1.00 85.00 108 ILE A N 1
ATOM 872 C CA . ILE A 1 108 ? -12.403 2.232 9.088 1.00 85.00 108 ILE A CA 1
ATOM 873 C C . ILE A 1 108 ? -11.890 1.320 7.977 1.00 85.00 108 ILE A C 1
ATOM 875 O O . ILE A 1 108 ? -11.014 1.672 7.191 1.00 85.00 108 ILE A O 1
ATOM 879 N N . ILE A 1 109 ? -12.548 0.172 7.805 1.00 86.94 109 ILE A N 1
ATOM 880 C CA . ILE A 1 109 ? -12.208 -0.798 6.765 1.00 86.94 109 ILE A CA 1
ATOM 881 C C . ILE A 1 109 ? -13.397 -1.117 5.865 1.00 86.94 109 ILE A C 1
ATOM 883 O O . ILE A 1 109 ? -14.445 -1.592 6.310 1.00 86.94 109 ILE A O 1
ATOM 887 N N . HIS A 1 110 ? -13.168 -1.012 4.558 1.00 88.38 110 HIS A N 1
ATOM 888 C CA . HIS A 1 110 ? -14.049 -1.497 3.506 1.00 88.38 110 HIS A CA 1
ATOM 889 C C . HIS A 1 110 ? -13.341 -2.544 2.642 1.00 88.38 110 HIS A C 1
ATOM 891 O O . HIS A 1 110 ? -12.381 -2.249 1.932 1.00 88.38 110 HIS A O 1
ATOM 897 N N . ILE A 1 111 ? -13.845 -3.781 2.647 1.00 87.19 111 ILE A N 1
ATOM 898 C CA . ILE A 1 111 ? -13.274 -4.887 1.870 1.00 87.19 111 ILE A CA 1
ATOM 899 C C . ILE A 1 111 ? -14.322 -5.526 0.972 1.00 87.19 111 ILE A C 1
ATOM 901 O O . ILE A 1 111 ? -15.344 -6.035 1.429 1.00 87.19 111 ILE A O 1
ATOM 905 N N . PHE A 1 112 ? -13.993 -5.608 -0.310 1.00 89.81 112 PHE A N 1
ATOM 906 C CA . PHE A 1 112 ? -14.579 -6.531 -1.266 1.00 89.81 112 PHE A CA 1
ATOM 907 C C . PHE A 1 112 ? -13.547 -7.602 -1.609 1.00 89.81 112 PHE A C 1
ATOM 909 O O . PHE A 1 112 ? -12.448 -7.279 -2.065 1.00 89.81 112 PHE A O 1
ATOM 916 N N . MET A 1 113 ? -13.873 -8.884 -1.432 1.00 88.94 113 MET A N 1
ATOM 917 C CA . MET A 1 113 ? -12.863 -9.919 -1.636 1.00 88.94 113 MET A CA 1
ATOM 918 C C . MET A 1 113 ? -13.343 -11.303 -2.056 1.00 88.94 113 MET A C 1
ATOM 920 O O . MET A 1 113 ? -14.466 -11.723 -1.782 1.00 88.94 113 MET A O 1
ATOM 924 N N . VAL A 1 114 ? -12.404 -12.056 -2.630 1.00 79.44 114 VAL A N 1
ATOM 925 C CA . VAL A 1 114 ? -12.513 -13.484 -2.932 1.00 79.44 114 VAL A CA 1
ATOM 926 C C . VAL A 1 114 ? -11.376 -14.220 -2.218 1.00 79.44 114 VAL A C 1
ATOM 928 O O . VAL A 1 114 ? -10.211 -13.917 -2.476 1.00 79.44 114 VAL A O 1
ATOM 931 N N . ARG A 1 115 ? -11.718 -15.224 -1.391 1.00 86.31 115 ARG A N 1
ATOM 932 C CA . ARG A 1 115 ? -10.854 -16.188 -0.653 1.00 86.31 115 ARG A CA 1
ATOM 933 C C . ARG A 1 115 ? -10.725 -16.021 0.869 1.00 86.31 115 ARG A C 1
ATOM 935 O O . ARG A 1 115 ? -11.401 -16.782 1.551 1.00 86.31 115 ARG A O 1
ATOM 942 N N . TRP A 1 116 ? -9.845 -15.174 1.420 1.00 86.75 116 TRP A N 1
ATOM 943 C CA . TRP A 1 116 ? -9.571 -15.170 2.880 1.00 86.75 116 TRP A CA 1
ATOM 944 C C . TRP A 1 116 ? -9.152 -13.811 3.451 1.00 86.75 116 TRP A C 1
ATOM 946 O O . TRP A 1 116 ? -8.246 -13.181 2.905 1.00 86.75 116 TRP A O 1
ATOM 956 N N . VAL A 1 117 ? -9.767 -13.418 4.579 1.00 89.69 117 VAL A N 1
ATOM 957 C CA . VAL A 1 117 ? -9.457 -12.215 5.388 1.00 89.69 117 VAL A CA 1
ATOM 958 C C . VAL A 1 117 ? -8.970 -12.603 6.771 1.00 89.69 117 VAL A C 1
ATOM 960 O O . VAL A 1 117 ? -9.554 -13.490 7.393 1.00 89.69 117 VAL A O 1
ATOM 963 N N . SER A 1 118 ? -8.023 -11.827 7.287 1.00 89.31 118 SER A N 1
ATOM 964 C CA . SER A 1 118 ? -7.801 -11.626 8.717 1.00 89.31 118 SER A CA 1
ATOM 965 C C . SER A 1 118 ? -7.776 -10.127 9.005 1.00 89.31 118 SER A C 1
ATOM 967 O O . SER A 1 118 ? -7.097 -9.385 8.299 1.00 89.31 118 SER A O 1
ATOM 969 N N . ILE A 1 119 ? -8.511 -9.678 10.021 1.00 87.25 119 ILE A N 1
ATOM 970 C CA . ILE A 1 119 ? -8.623 -8.258 10.369 1.00 87.25 119 ILE A CA 1
ATOM 971 C C . ILE A 1 119 ? -8.584 -8.101 11.885 1.00 87.25 119 ILE A C 1
ATOM 973 O O . ILE A 1 119 ? -9.285 -8.827 12.592 1.00 87.25 119 ILE A O 1
ATOM 977 N N . LEU A 1 120 ? -7.809 -7.127 12.352 1.00 86.56 120 LEU A N 1
ATOM 978 C CA . LEU A 1 120 ? -7.885 -6.574 13.697 1.00 86.56 120 LEU A CA 1
ATOM 979 C C . LEU A 1 120 ? -8.087 -5.057 13.580 1.00 86.56 120 LEU A C 1
ATOM 981 O O . LEU A 1 120 ? -7.280 -4.396 12.933 1.00 86.56 120 LEU A O 1
ATOM 985 N N . THR A 1 121 ? -9.169 -4.534 14.160 1.00 85.69 121 THR A N 1
ATOM 986 C CA . THR A 1 121 ? -9.426 -3.087 14.228 1.00 85.69 121 THR A CA 1
ATOM 987 C C . THR A 1 121 ? -10.255 -2.691 15.435 1.00 85.69 121 THR A C 1
ATOM 989 O O . THR A 1 121 ? -10.961 -3.536 15.999 1.00 85.69 121 THR A O 1
ATOM 992 N N . GLU A 1 122 ? -10.115 -1.429 15.838 1.00 82.62 122 GLU A N 1
ATOM 993 C CA . GLU A 1 122 ? -10.782 -0.831 16.990 1.00 82.62 122 GLU A CA 1
ATOM 994 C C . GLU A 1 122 ? -12.117 -0.148 16.637 1.00 82.62 122 GLU A C 1
ATOM 996 O O . GLU A 1 122 ? -12.963 -0.011 17.525 1.00 82.62 122 GLU A O 1
ATOM 1001 N N . GLU A 1 123 ? -12.372 0.174 15.361 1.00 87.56 123 GLU A N 1
ATOM 1002 C CA . GLU A 1 123 ? -13.580 0.894 14.936 1.00 87.56 123 GLU A CA 1
ATOM 1003 C C . GLU A 1 123 ? -14.540 0.091 14.030 1.00 87.56 123 GLU A C 1
ATOM 1005 O O . GLU A 1 123 ? -15.377 -0.679 14.520 1.00 87.56 123 GLU A O 1
ATOM 1010 N N . ILE A 1 124 ? -14.529 0.323 12.708 1.00 85.56 124 ILE A N 1
ATOM 1011 C CA . ILE A 1 124 ? -15.626 -0.064 11.800 1.00 85.56 124 ILE A CA 1
ATOM 1012 C C . ILE A 1 124 ? -15.134 -0.995 10.693 1.00 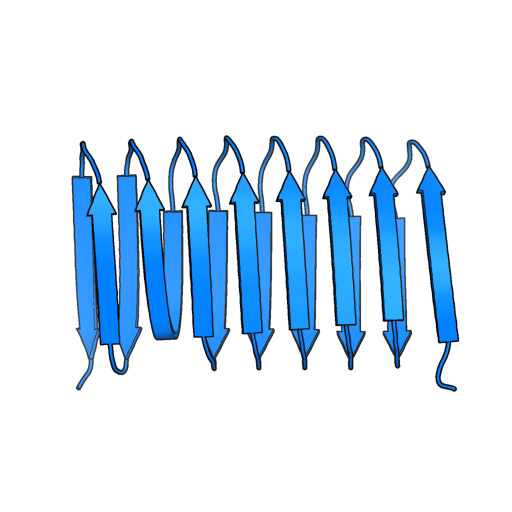85.56 124 ILE A C 1
ATOM 1014 O O . ILE A 1 124 ? -14.179 -0.709 9.979 1.00 85.56 124 ILE A O 1
ATOM 1018 N N . ILE A 1 125 ? -15.877 -2.087 10.468 1.00 89.06 125 ILE A N 1
ATOM 1019 C CA . ILE A 1 125 ? -15.581 -3.069 9.418 1.00 89.06 125 ILE A CA 1
ATOM 1020 C C . ILE A 1 125 ? -16.797 -3.323 8.526 1.00 89.06 125 ILE A C 1
ATOM 1022 O O . ILE A 1 125 ? -17.846 -3.785 8.982 1.00 89.06 125 ILE A O 1
ATOM 1026 N N . HIS A 1 126 ? -16.602 -3.163 7.219 1.00 87.75 126 HIS A N 1
ATOM 1027 C CA . HIS A 1 126 ? -17.521 -3.607 6.176 1.00 87.75 126 HIS A CA 1
ATOM 1028 C C . HIS A 1 126 ? -16.846 -4.635 5.258 1.00 87.75 126 HIS A C 1
ATOM 1030 O O . HIS A 1 126 ? -15.932 -4.300 4.508 1.00 87.75 126 HIS A O 1
ATOM 1036 N N . ILE A 1 127 ? -17.326 -5.887 5.269 1.00 88.50 127 ILE A N 1
ATOM 1037 C CA . ILE A 1 127 ? -16.802 -6.973 4.419 1.00 88.50 127 ILE A CA 1
ATOM 1038 C C . ILE A 1 127 ? -17.891 -7.501 3.489 1.00 88.50 127 ILE A C 1
ATOM 1040 O O . ILE A 1 127 ? -18.944 -7.960 3.934 1.00 88.50 127 ILE A O 1
ATOM 1044 N N . PHE A 1 128 ? -17.584 -7.536 2.196 1.00 90.56 128 PHE A N 1
ATOM 1045 C CA . PHE A 1 128 ? -18.310 -8.298 1.193 1.00 90.56 128 PHE A CA 1
ATOM 1046 C C . PHE A 1 128 ? -17.417 -9.405 0.627 1.00 90.56 128 PHE A C 1
ATOM 1048 O O . PHE A 1 128 ? -16.379 -9.141 0.017 1.00 90.56 128 PHE A O 1
ATOM 1055 N N . MET A 1 129 ? -17.830 -10.660 0.815 1.00 87.88 129 MET A N 1
ATOM 1056 C CA . MET A 1 129 ? -17.069 -11.832 0.390 1.00 87.88 129 MET A CA 1
ATOM 1057 C C . MET A 1 129 ? -17.813 -12.601 -0.703 1.00 87.88 129 MET A C 1
ATOM 1059 O O . MET A 1 129 ? -18.946 -13.038 -0.498 1.00 87.88 129 MET A O 1
ATOM 1063 N N . VAL A 1 130 ? -17.157 -12.807 -1.846 1.00 83.75 130 VAL A N 1
ATOM 1064 C CA . VAL A 1 130 ? -17.657 -13.664 -2.930 1.00 83.75 130 VAL A CA 1
ATOM 1065 C C . VAL A 1 130 ? -17.009 -15.041 -2.819 1.00 83.75 130 VAL A C 1
ATOM 1067 O O . VAL A 1 130 ? -15.799 -15.155 -2.602 1.00 83.75 130 VAL A O 1
ATOM 1070 N N . ARG A 1 131 ? -17.836 -16.082 -2.940 1.00 66.44 131 ARG A N 1
ATOM 1071 C CA . ARG A 1 131 ? -17.416 -17.487 -2.985 1.00 66.44 131 ARG A CA 1
ATOM 1072 C C . ARG A 1 131 ? -17.176 -17.961 -4.407 1.00 66.44 131 ARG A C 1
ATOM 1074 O O . ARG A 1 131 ? -17.989 -17.592 -5.281 1.00 66.44 131 ARG A O 1
#

Radius of gyration: 14.48 Å; Cα contacts (8 Å, |Δi|>4): 390; chains: 1; bounding box: 37×34×36 Å